Protein AF-A0AAD5T3T6-F1 (afdb_monomer_lite)

InterPro domains:
  IPR001342 Homoserine dehydrogenase, catalytic [PF00742] (4-52)
  IPR011147 Bifunctional aspartokinase/homoserine dehydrogenase, homoserine dehydrogenase domain [PTHR43070] (3-59)

pLDDT: mean 84.94, std 12.43, range [49.59, 98.25]

Secondary structure (DSSP, 8-state):
-----TTSGGGG--TTEEEEEEEETTEEEEEEEEEE---HHHHHHHHHHHHHHHHHHHHHHHHH-TTTT-

Foldseek 3Di:
DDDDDCPDPVVPDDDQKDKDWDADPVRNDTDIDIDRPDDPVVVVVVVVVVVVVVVVVVVVVCVVCVPPPD

Structure (mmCIF, N/CA/C/O backbone):
data_AF-A0AAD5T3T6-F1
#
_entry.id   AF-A0AAD5T3T6-F1
#
loop_
_atom_site.group_PDB
_atom_site.id
_atom_site.type_symbol
_atom_site.label_atom_id
_atom_site.label_alt_id
_atom_site.label_comp_id
_atom_site.label_asym_id
_atom_site.label_entity_id
_atom_site.label_seq_id
_atom_site.pdbx_PDB_ins_code
_atom_site.Cartn_x
_atom_site.Cartn_y
_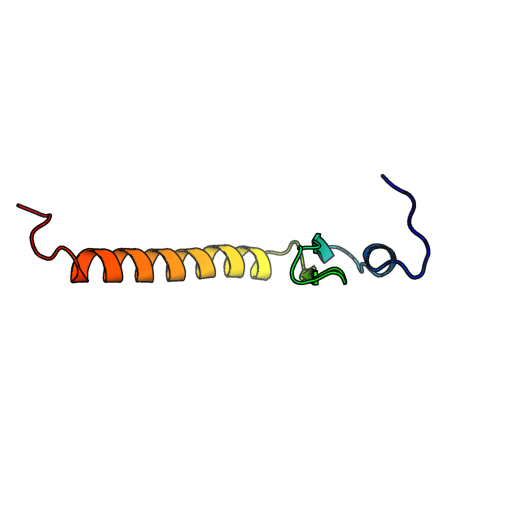atom_site.Cartn_z
_atom_site.o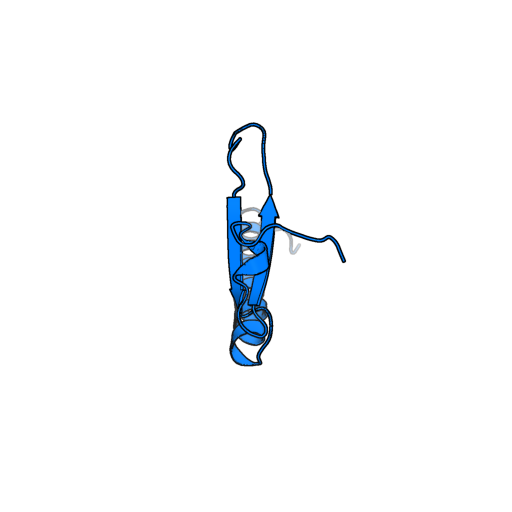ccupancy
_atom_site.B_iso_or_equiv
_atom_site.auth_seq_id
_atom_site.auth_comp_id
_atom_site.auth_asym_id
_atom_site.auth_atom_id
_atom_site.pdbx_PDB_model_num
ATOM 1 N N . MET A 1 1 ? 8.147 14.238 -18.931 1.00 49.59 1 MET A N 1
ATOM 2 C CA . MET A 1 1 ? 8.517 13.016 -18.183 1.00 49.59 1 MET A CA 1
ATOM 3 C C . MET A 1 1 ? 10.027 12.865 -18.230 1.00 49.59 1 MET A C 1
ATOM 5 O O . MET A 1 1 ? 10.590 13.054 -19.301 1.00 49.59 1 MET A O 1
ATOM 9 N N . GLY A 1 2 ? 10.676 12.629 -17.087 1.00 64.81 2 GLY A N 1
ATOM 10 C CA . GLY A 1 2 ? 12.133 12.475 -17.016 1.00 64.81 2 GLY A CA 1
ATOM 11 C C . GLY A 1 2 ? 12.600 11.225 -17.763 1.00 64.81 2 GLY A C 1
ATOM 12 O O . GLY A 1 2 ? 11.900 10.215 -17.764 1.00 64.81 2 GLY A O 1
ATOM 13 N N . LYS A 1 3 ? 13.755 11.304 -18.429 1.00 67.44 3 LYS A N 1
ATOM 14 C CA . LYS A 1 3 ? 14.424 10.126 -18.993 1.00 67.44 3 LYS A CA 1
ATOM 15 C C . LYS A 1 3 ? 15.182 9.422 -17.870 1.00 67.44 3 LYS A C 1
ATOM 17 O O . LYS A 1 3 ? 15.889 10.081 -17.115 1.00 67.44 3 LYS A O 1
ATOM 22 N N . TYR A 1 4 ? 15.029 8.107 -17.789 1.00 77.69 4 TYR A N 1
ATOM 23 C CA . TYR A 1 4 ? 15.736 7.250 -16.843 1.00 77.69 4 TYR A CA 1
ATOM 24 C C . TYR A 1 4 ? 16.569 6.225 -17.614 1.00 77.69 4 TYR A C 1
ATOM 26 O O . TYR A 1 4 ? 16.151 5.782 -18.685 1.00 77.69 4 TYR A O 1
ATOM 34 N N . ASP A 1 5 ? 17.722 5.843 -17.067 1.00 77.81 5 ASP A N 1
ATOM 35 C CA . ASP A 1 5 ? 18.520 4.737 -17.600 1.00 77.81 5 ASP A CA 1
ATOM 36 C C . ASP A 1 5 ? 17.768 3.405 -17.486 1.00 77.81 5 ASP A C 1
ATOM 38 O O . ASP A 1 5 ? 16.919 3.224 -16.613 1.00 77.81 5 ASP A O 1
ATOM 42 N N . ALA A 1 6 ? 18.102 2.441 -18.346 1.00 73.75 6 ALA A N 1
ATOM 43 C CA . ALA A 1 6 ? 17.418 1.143 -18.399 1.00 73.75 6 ALA A CA 1
ATOM 44 C C . ALA A 1 6 ? 17.541 0.320 -17.099 1.00 73.75 6 ALA A C 1
ATOM 46 O O . ALA A 1 6 ? 16.714 -0.550 -16.839 1.00 73.75 6 ALA A O 1
ATOM 47 N N . SER A 1 7 ? 18.555 0.596 -16.275 1.00 78.38 7 SER A N 1
ATOM 48 C CA . SER A 1 7 ? 18.743 -0.013 -14.952 1.00 78.38 7 SER A CA 1
ATOM 49 C C . SER A 1 7 ? 17.914 0.653 -13.850 1.00 78.38 7 SER A C 1
ATOM 51 O O . SER A 1 7 ? 17.857 0.145 -12.729 1.00 78.38 7 SER A O 1
ATOM 53 N N . HIS A 1 8 ? 17.285 1.796 -14.131 1.00 75.75 8 HIS A N 1
ATOM 54 C CA . HIS A 1 8 ? 16.526 2.536 -13.140 1.00 75.75 8 HIS A CA 1
ATOM 55 C C . HIS A 1 8 ? 15.215 1.796 -12.814 1.00 75.75 8 HIS A C 1
ATOM 57 O O . HIS A 1 8 ? 14.510 1.386 -13.736 1.00 75.75 8 HIS A O 1
ATOM 63 N N . PRO A 1 9 ? 14.801 1.689 -11.538 1.00 71.12 9 PRO A N 1
ATOM 64 C CA . PRO A 1 9 ? 13.582 0.972 -11.138 1.00 71.12 9 PRO A CA 1
ATOM 65 C C . PRO A 1 9 ? 12.287 1.428 -11.830 1.00 71.12 9 PRO A C 1
ATOM 67 O O . PRO A 1 9 ? 11.317 0.687 -11.888 1.00 71.12 9 PRO A O 1
ATOM 70 N N . PHE A 1 10 ? 12.251 2.651 -12.364 1.00 73.38 10 PHE A N 1
ATOM 71 C CA . PHE A 1 10 ? 11.088 3.165 -13.103 1.00 73.38 10 PHE A CA 1
ATOM 72 C C . PHE A 1 10 ? 11.026 2.640 -14.546 1.00 73.38 10 PHE A C 1
ATOM 74 O O . PHE A 1 10 ? 9.970 2.691 -15.168 1.00 73.38 10 PHE A O 1
ATOM 81 N N . ALA A 1 11 ? 12.139 2.134 -15.085 1.00 70.38 11 ALA A N 1
ATOM 82 C CA . ALA A 1 11 ? 12.218 1.570 -16.429 1.00 70.38 11 ALA A CA 1
ATOM 83 C C . ALA A 1 11 ? 11.695 0.120 -16.502 1.00 70.38 11 ALA A C 1
ATOM 85 O O . ALA A 1 11 ? 11.482 -0.391 -17.597 1.00 70.38 11 ALA A O 1
ATOM 86 N N . SER A 1 12 ? 11.461 -0.539 -15.358 1.00 68.19 12 SER A N 1
ATOM 87 C CA . SER A 1 12 ? 10.963 -1.921 -15.276 1.00 68.19 12 SER A CA 1
ATOM 88 C C . SER A 1 12 ? 9.455 -2.036 -15.004 1.00 68.19 12 SER A C 1
ATOM 90 O O . SER A 1 12 ? 8.961 -3.143 -14.769 1.00 68.19 12 SER A O 1
ATOM 92 N N . LEU A 1 13 ? 8.709 -0.923 -15.037 1.00 64.75 13 LEU A N 1
ATOM 93 C CA . LEU A 1 13 ? 7.256 -0.928 -14.841 1.00 64.75 13 LEU A CA 1
ATOM 94 C C . LEU A 1 13 ? 6.561 -1.739 -15.942 1.00 64.75 13 LEU A C 1
ATOM 96 O O . LEU A 1 13 ? 6.783 -1.514 -17.133 1.00 64.75 13 LEU A O 1
ATOM 100 N N . LYS A 1 14 ? 5.683 -2.667 -15.551 1.00 66.19 14 LYS A N 1
ATOM 101 C CA . LYS A 1 14 ? 4.835 -3.422 -16.479 1.00 66.19 14 LYS A CA 1
ATOM 102 C C . LYS A 1 14 ? 3.402 -2.892 -16.392 1.00 66.19 14 LYS A C 1
ATOM 104 O O . LYS A 1 14 ? 2.813 -2.871 -15.319 1.00 66.19 14 LYS A O 1
ATOM 109 N N . GLY A 1 15 ? 2.813 -2.500 -17.522 1.00 69.62 15 GLY A N 1
ATOM 110 C CA . GLY A 1 15 ? 1.387 -2.148 -17.599 1.00 69.62 15 GLY A CA 1
ATOM 111 C C . GLY A 1 15 ? 0.982 -0.964 -16.706 1.00 69.62 15 GLY A C 1
ATOM 112 O O . GLY A 1 15 ? 1.499 0.135 -16.875 1.00 69.62 15 GLY A O 1
ATOM 113 N N . SER A 1 16 ? 0.030 -1.187 -15.792 1.00 68.94 16 SER A N 1
ATOM 114 C CA . SER A 1 16 ? -0.555 -0.187 -14.878 1.00 68.94 16 SER A CA 1
ATOM 115 C C . SER A 1 16 ? 0.052 -0.206 -13.468 1.00 68.94 16 SER A C 1
ATOM 117 O O . SER A 1 16 ? -0.627 0.126 -12.491 1.00 68.94 16 SER A O 1
ATOM 119 N N . ASP A 1 17 ? 1.292 -0.672 -13.333 1.00 81.38 17 ASP A N 1
ATOM 120 C CA . ASP A 1 17 ? 2.005 -0.631 -12.060 1.00 81.38 17 ASP A CA 1
ATOM 121 C C . ASP A 1 17 ? 2.332 0.812 -11.661 1.00 81.38 17 ASP A C 1
ATOM 123 O O . ASP A 1 17 ? 2.859 1.595 -12.454 1.00 81.38 17 ASP A O 1
ATOM 127 N N . ASN A 1 18 ? 2.071 1.140 -10.398 1.00 85.44 18 ASN A N 1
ATOM 128 C CA . ASN A 1 18 ? 2.561 2.361 -9.773 1.00 85.44 18 ASN A CA 1
ATOM 129 C C . ASN A 1 18 ? 3.870 2.060 -9.040 1.00 85.44 18 ASN A C 1
ATOM 131 O O . ASN A 1 18 ? 4.036 0.993 -8.445 1.00 85.44 18 ASN A O 1
ATOM 135 N N . ILE A 1 19 ? 4.778 3.035 -9.032 1.00 89.62 19 ILE A N 1
ATOM 136 C CA . ILE A 1 19 ? 6.030 2.983 -8.278 1.00 89.62 19 ILE A CA 1
ATOM 137 C C . ILE A 1 19 ? 6.247 4.289 -7.522 1.00 89.62 19 ILE A C 1
ATOM 139 O O . ILE A 1 19 ? 6.052 5.381 -8.056 1.00 89.62 19 ILE A O 1
ATOM 143 N N . ILE A 1 20 ? 6.660 4.169 -6.266 1.00 90.38 20 ILE A N 1
ATOM 144 C CA .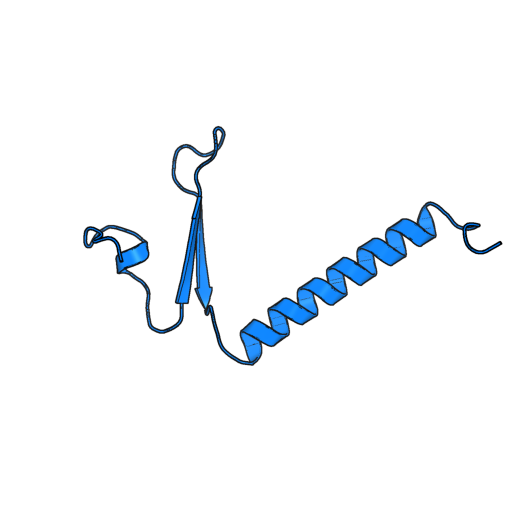 ILE A 1 20 ? 7.061 5.283 -5.412 1.00 90.38 20 ILE A CA 1
ATOM 145 C C . ILE A 1 20 ? 8.426 4.929 -4.837 1.00 90.38 20 ILE A C 1
ATOM 147 O O . ILE A 1 20 ? 8.578 3.908 -4.171 1.00 90.38 20 ILE A O 1
ATOM 151 N N . ALA A 1 21 ? 9.417 5.778 -5.088 1.00 92.25 21 ALA A N 1
ATOM 152 C CA . ALA A 1 21 ? 10.742 5.662 -4.498 1.00 92.25 21 ALA A CA 1
ATOM 153 C C . ALA A 1 21 ? 10.997 6.871 -3.598 1.00 92.25 21 ALA A C 1
ATOM 155 O O . ALA A 1 21 ? 10.823 8.010 -4.033 1.00 92.25 21 ALA A O 1
ATOM 156 N N . PHE A 1 22 ? 11.406 6.637 -2.353 1.00 93.81 22 PHE A N 1
ATOM 157 C CA . PHE A 1 22 ? 11.756 7.708 -1.421 1.00 93.81 22 PHE A CA 1
ATOM 158 C C . PHE A 1 22 ? 13.006 7.356 -0.615 1.00 93.81 22 PHE A C 1
ATOM 160 O O . PHE A 1 22 ? 13.240 6.207 -0.241 1.00 93.81 22 PHE A O 1
ATOM 167 N N . THR A 1 23 ? 13.826 8.366 -0.346 1.00 94.81 23 THR A N 1
ATOM 168 C CA . THR A 1 23 ? 15.039 8.266 0.471 1.00 94.81 23 THR A CA 1
ATOM 169 C C . THR A 1 23 ? 14.822 8.986 1.793 1.00 94.81 23 THR A C 1
ATOM 171 O O . THR A 1 23 ? 14.065 9.952 1.891 1.00 94.81 23 THR A O 1
ATOM 174 N N . THR A 1 24 ? 15.478 8.513 2.848 1.00 94.31 24 THR A N 1
ATOM 175 C CA . THR A 1 24 ? 15.437 9.179 4.157 1.00 94.31 24 THR A CA 1
ATOM 176 C C . THR A 1 24 ? 16.839 9.214 4.748 1.00 94.31 24 THR A C 1
ATOM 178 O O . THR A 1 24 ? 17.702 8.444 4.340 1.00 94.31 24 THR A O 1
ATOM 181 N N . LYS A 1 25 ? 17.071 10.030 5.784 1.00 95.94 25 LYS A N 1
ATOM 182 C CA . LYS A 1 25 ? 18.360 10.025 6.505 1.00 95.94 25 LYS A CA 1
ATOM 183 C C . LYS A 1 25 ? 18.756 8.634 7.021 1.00 95.94 25 LYS A C 1
ATOM 185 O O . LYS A 1 25 ? 19.937 8.349 7.157 1.00 95.94 25 LYS A O 1
ATOM 190 N N . ARG A 1 26 ? 17.771 7.780 7.325 1.00 95.44 26 ARG A N 1
ATOM 191 C CA . ARG A 1 26 ? 17.985 6.416 7.827 1.00 95.44 26 ARG A CA 1
ATOM 192 C C . ARG A 1 26 ? 18.141 5.384 6.704 1.00 95.44 26 ARG A C 1
ATOM 194 O O . ARG A 1 26 ? 18.722 4.332 6.938 1.00 95.44 26 ARG A O 1
ATOM 201 N N . PHE A 1 27 ? 17.647 5.691 5.507 1.00 93.00 27 PHE A N 1
ATOM 202 C CA . PHE A 1 27 ? 17.694 4.824 4.332 1.00 93.00 27 PHE A CA 1
ATOM 203 C C . PHE A 1 27 ? 18.348 5.585 3.171 1.00 93.00 27 PHE A C 1
ATOM 205 O O . PHE A 1 27 ? 17.638 6.213 2.378 1.00 93.00 27 PHE A O 1
ATOM 212 N N . PRO A 1 28 ? 19.697 5.581 3.104 1.00 89.75 28 PRO A N 1
ATOM 213 C CA . PRO A 1 28 ? 20.439 6.255 2.039 1.00 89.75 28 PRO A CA 1
ATOM 214 C C . PRO A 1 28 ? 20.232 5.584 0.674 1.00 89.75 28 PRO A C 1
ATOM 216 O O . PRO A 1 28 ? 20.256 6.264 -0.347 1.00 89.75 28 PRO A O 1
ATOM 219 N N . ASN A 1 29 ? 19.954 4.277 0.656 1.00 92.38 29 ASN A N 1
ATOM 220 C CA . ASN A 1 29 ? 19.448 3.590 -0.530 1.00 92.38 29 ASN A CA 1
ATOM 221 C C . ASN A 1 29 ? 17.922 3.796 -0.625 1.00 92.38 29 ASN A C 1
ATOM 223 O O . ASN A 1 29 ? 17.246 3.624 0.396 1.00 92.38 29 ASN A O 1
ATOM 227 N N . PRO A 1 30 ? 17.363 4.144 -1.804 1.00 91.31 30 PRO A N 1
ATOM 228 C CA . PRO A 1 30 ? 15.932 4.397 -1.954 1.00 91.31 30 PRO A CA 1
ATOM 229 C C . PRO A 1 30 ? 15.073 3.206 -1.530 1.00 91.31 30 PRO A C 1
ATOM 231 O O . PRO A 1 30 ? 15.280 2.081 -1.985 1.00 91.31 30 PRO A O 1
ATOM 234 N N . LEU A 1 31 ? 14.066 3.474 -0.700 1.00 94.25 31 LEU A N 1
ATOM 235 C CA . LEU A 1 31 ? 12.986 2.530 -0.452 1.00 94.25 31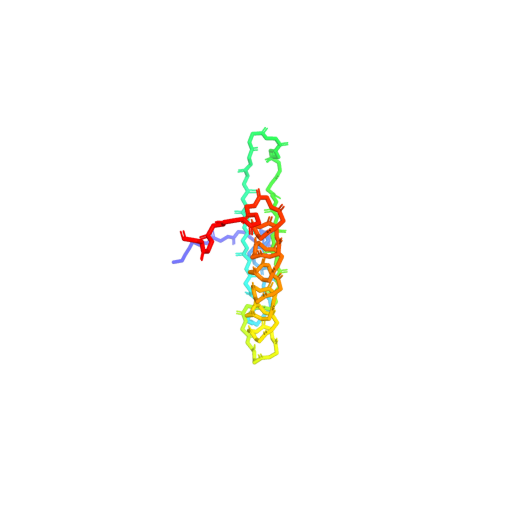 LEU A CA 1
ATOM 236 C C . LEU A 1 31 ? 12.002 2.622 -1.612 1.00 94.25 31 LEU A C 1
ATOM 238 O O . LEU A 1 31 ? 11.491 3.702 -1.911 1.00 94.25 31 LEU A O 1
ATOM 242 N N . ILE A 1 32 ? 11.758 1.489 -2.264 1.00 91.88 32 ILE A N 1
ATOM 243 C CA . ILE A 1 32 ? 10.899 1.388 -3.441 1.00 91.88 32 ILE A CA 1
ATOM 244 C C . ILE A 1 32 ? 9.645 0.609 -3.062 1.00 91.88 32 ILE A C 1
ATOM 246 O O . ILE A 1 32 ? 9.724 -0.521 -2.582 1.00 91.88 32 ILE A O 1
ATOM 250 N N . VAL A 1 33 ? 8.488 1.214 -3.308 1.00 91.50 33 VAL A N 1
ATOM 251 C CA . VAL A 1 33 ? 7.174 0.578 -3.224 1.00 91.50 33 VAL A CA 1
ATOM 252 C C . VAL A 1 33 ? 6.627 0.485 -4.641 1.00 91.50 33 VAL A C 1
ATOM 254 O O . VAL A 1 33 ? 6.436 1.510 -5.291 1.00 91.50 33 VAL A O 1
ATOM 257 N N . GLN A 1 34 ? 6.388 -0.734 -5.120 1.00 89.94 34 GLN A N 1
ATOM 258 C CA . GLN A 1 34 ? 5.848 -1.004 -6.451 1.00 89.94 34 GLN A CA 1
ATOM 259 C C . GLN A 1 34 ? 4.703 -2.014 -6.365 1.00 89.94 34 GLN A C 1
ATOM 261 O O . GLN A 1 34 ? 4.742 -2.937 -5.550 1.00 89.94 34 GLN A O 1
ATOM 266 N N . GLY A 1 35 ? 3.704 -1.856 -7.228 1.00 87.94 35 GLY A N 1
ATOM 267 C CA . GLY A 1 35 ? 2.642 -2.836 -7.432 1.00 87.94 35 GLY A CA 1
ATOM 268 C C . GLY A 1 35 ? 1.529 -2.292 -8.319 1.00 87.94 35 GLY A C 1
ATOM 269 O O . GLY A 1 35 ? 1.589 -1.147 -8.768 1.00 87.94 35 GLY A O 1
ATOM 270 N N . ALA A 1 36 ? 0.492 -3.102 -8.531 1.00 88.06 36 ALA A N 1
ATOM 271 C CA . ALA A 1 36 ? -0.653 -2.724 -9.349 1.00 88.06 36 ALA A CA 1
ATOM 272 C C . ALA A 1 36 ? -1.302 -1.429 -8.827 1.00 88.06 36 ALA A C 1
ATOM 274 O O . ALA A 1 36 ? -1.815 -1.371 -7.708 1.00 88.06 36 ALA A O 1
ATOM 275 N N . GLY A 1 37 ? -1.264 -0.385 -9.654 1.00 83.25 37 GLY A N 1
ATOM 276 C CA . GLY A 1 37 ? -1.731 0.955 -9.313 1.00 83.25 37 GLY A CA 1
ATOM 277 C C . GLY A 1 37 ? -3.205 1.218 -9.603 1.00 83.25 37 GLY A C 1
ATOM 278 O O . GLY A 1 37 ? -3.760 2.214 -9.143 1.00 83.25 37 GLY A O 1
ATOM 279 N N . ALA A 1 38 ? -3.831 0.335 -10.379 1.00 83.44 38 ALA A N 1
ATOM 280 C CA . ALA A 1 38 ? -5.208 0.445 -10.830 1.00 83.44 38 ALA A CA 1
ATOM 281 C C . ALA A 1 38 ? -5.834 -0.944 -11.017 1.00 83.44 38 ALA A C 1
ATOM 283 O O . ALA A 1 38 ? -5.137 -1.935 -11.233 1.00 83.44 38 ALA A O 1
ATOM 284 N N . GLY A 1 39 ? -7.164 -0.998 -10.942 1.00 87.62 39 GLY A N 1
ATOM 285 C CA . GLY A 1 39 ? -7.961 -2.216 -11.086 1.00 87.62 39 GLY A CA 1
ATOM 286 C C . GLY A 1 39 ? -8.967 -2.361 -9.947 1.00 87.62 39 GLY A C 1
ATOM 287 O O . GLY A 1 39 ? -8.661 -2.061 -8.796 1.00 87.62 39 GLY A O 1
ATOM 288 N N . ALA A 1 40 ? -10.173 -2.841 -10.256 1.00 91.88 40 ALA A N 1
ATOM 289 C CA . ALA A 1 40 ? -11.286 -2.861 -9.302 1.00 91.88 40 ALA A CA 1
ATOM 290 C C . ALA A 1 40 ? -10.929 -3.547 -7.969 1.00 91.88 40 ALA A C 1
ATOM 292 O O . ALA A 1 40 ? -11.210 -3.006 -6.902 1.00 91.88 40 ALA A O 1
ATOM 293 N N . ALA A 1 41 ? -10.247 -4.697 -8.022 1.00 93.00 41 ALA A N 1
ATOM 294 C CA . ALA A 1 41 ? -9.848 -5.441 -6.828 1.00 93.00 41 ALA A CA 1
ATOM 295 C C . ALA A 1 41 ? -8.800 -4.700 -5.975 1.00 93.00 41 ALA A C 1
ATOM 297 O O . ALA A 1 41 ? -8.942 -4.639 -4.755 1.00 93.00 41 ALA A O 1
ATOM 298 N N . VAL A 1 42 ? -7.774 -4.104 -6.596 1.00 90.06 42 VAL A N 1
ATOM 299 C CA . VAL A 1 42 ? -6.707 -3.394 -5.864 1.00 90.06 42 VAL A CA 1
ATOM 300 C C . VAL A 1 42 ? -7.204 -2.074 -5.279 1.00 90.06 42 VAL A C 1
ATOM 302 O O . VAL A 1 42 ? -6.859 -1.731 -4.149 1.00 90.06 42 VAL A O 1
ATOM 305 N N . THR A 1 43 ? -8.098 -1.378 -5.985 1.00 92.25 43 THR A N 1
ATOM 306 C CA . THR A 1 43 ? -8.760 -0.177 -5.466 1.00 92.25 43 THR A CA 1
ATOM 307 C C . THR A 1 43 ? -9.691 -0.517 -4.299 1.00 92.25 43 THR A C 1
ATOM 309 O O . THR A 1 43 ? -9.620 0.137 -3.258 1.00 92.25 43 THR A O 1
ATOM 312 N N . ALA A 1 44 ? -10.513 -1.568 -4.417 1.00 96.06 44 ALA A N 1
ATOM 313 C CA . ALA A 1 44 ? -11.390 -2.014 -3.330 1.00 96.06 44 ALA A CA 1
ATOM 314 C C . ALA A 1 44 ? -10.595 -2.448 -2.088 1.00 96.06 44 ALA A C 1
ATOM 316 O O . ALA A 1 44 ? -10.972 -2.114 -0.964 1.00 96.06 44 ALA A O 1
ATOM 317 N N . PHE A 1 45 ? -9.465 -3.133 -2.282 1.00 95.50 45 PHE A N 1
ATOM 318 C CA . PHE A 1 45 ? -8.560 -3.502 -1.196 1.00 95.50 45 PHE A CA 1
ATOM 319 C C . PHE A 1 45 ? -8.000 -2.278 -0.455 1.00 95.50 45 PHE A C 1
ATOM 321 O O . PHE A 1 45 ? -7.945 -2.279 0.779 1.00 95.50 45 PHE A O 1
ATOM 328 N N . GLY A 1 46 ? -7.626 -1.221 -1.187 1.00 94.31 46 GLY A N 1
ATOM 329 C CA . GLY A 1 46 ? -7.180 0.045 -0.601 1.00 94.31 46 GLY A CA 1
ATOM 330 C C . GLY A 1 46 ? -8.241 0.662 0.315 1.00 94.31 46 GLY A C 1
ATOM 331 O O . GLY A 1 46 ? -7.971 0.912 1.489 1.00 94.31 46 GLY A O 1
ATOM 332 N N . VAL A 1 47 ? -9.475 0.798 -0.185 1.00 97.38 47 VAL A N 1
ATOM 333 C CA . VAL A 1 47 ? -10.610 1.335 0.590 1.00 97.38 47 VAL A CA 1
ATOM 334 C C . VAL A 1 47 ? -10.914 0.467 1.814 1.00 97.38 47 VAL A C 1
ATOM 336 O O . VAL A 1 47 ? -11.066 0.979 2.924 1.00 97.38 47 VAL A O 1
ATOM 339 N N . PHE A 1 48 ? -10.964 -0.857 1.648 1.00 97.50 48 PHE A N 1
ATOM 340 C CA . PHE A 1 48 ? -11.234 -1.777 2.754 1.00 97.50 48 PHE A CA 1
ATOM 341 C C . PHE A 1 48 ? -10.165 -1.695 3.853 1.00 97.50 48 PHE A C 1
ATOM 343 O O . PHE A 1 48 ? -10.483 -1.686 5.044 1.00 97.50 48 PHE A O 1
ATOM 350 N N . SER A 1 49 ? -8.895 -1.561 3.467 1.00 97.62 49 SER A N 1
ATOM 351 C CA . SER A 1 49 ? -7.791 -1.373 4.411 1.00 97.62 49 SER A CA 1
ATOM 352 C C . SER A 1 49 ? -7.960 -0.108 5.256 1.00 97.62 49 SER A C 1
ATOM 354 O O . SER A 1 49 ? -7.641 -0.124 6.449 1.00 97.62 49 SER A O 1
ATOM 356 N N . ASP A 1 50 ? -8.490 0.970 4.677 1.00 98.00 50 ASP A N 1
ATOM 357 C CA . ASP A 1 50 ? -8.759 2.211 5.406 1.00 98.00 50 ASP A CA 1
ATOM 358 C C . ASP A 1 50 ? -9.952 2.081 6.357 1.00 98.00 50 ASP A C 1
ATOM 360 O O . ASP A 1 50 ? -9.855 2.524 7.503 1.00 98.00 50 ASP A O 1
ATOM 364 N N . ILE A 1 51 ? -11.012 1.364 5.970 1.00 98.25 51 ILE A N 1
ATOM 365 C CA . ILE A 1 51 ? -12.122 1.022 6.878 1.00 98.25 51 ILE A CA 1
ATOM 366 C C . ILE A 1 51 ? -11.598 0.289 8.123 1.00 98.25 51 ILE A C 1
ATOM 368 O O . ILE A 1 51 ? -11.953 0.637 9.252 1.00 98.25 51 ILE A O 1
ATOM 372 N N . LEU A 1 52 ? -10.702 -0.689 7.949 1.00 98.19 52 LEU A N 1
ATOM 373 C CA . LEU A 1 52 ? -10.104 -1.415 9.076 1.00 98.19 52 LEU A CA 1
ATOM 374 C C . LEU A 1 52 ? -9.256 -0.510 9.982 1.00 98.19 52 LEU A C 1
ATOM 376 O O . LEU A 1 52 ? -9.244 -0.702 11.202 1.00 98.19 52 LEU A O 1
ATOM 380 N N . LYS A 1 53 ? -8.538 0.468 9.416 1.00 97.88 53 LYS A N 1
ATOM 381 C CA . LYS A 1 53 ? -7.780 1.452 10.206 1.00 97.88 53 LYS A CA 1
ATOM 382 C C . LYS A 1 53 ? -8.721 2.348 11.007 1.00 97.88 53 LYS A C 1
ATOM 384 O O . LYS A 1 53 ? -8.485 2.525 12.199 1.00 97.88 53 LYS A O 1
ATOM 389 N N . ILE A 1 54 ? -9.786 2.855 10.384 1.00 97.56 54 ILE A N 1
ATOM 390 C CA . ILE A 1 54 ? -10.786 3.710 11.039 1.00 97.56 54 ILE A CA 1
ATOM 391 C C . ILE A 1 54 ? -11.456 2.955 12.184 1.00 97.56 54 ILE A C 1
ATOM 393 O O . ILE A 1 54 ? -11.498 3.472 13.298 1.00 97.56 54 ILE A O 1
ATOM 397 N N . LYS A 1 55 ? -11.886 1.707 11.953 1.00 97.56 55 LYS A N 1
ATOM 398 C CA . LYS A 1 55 ? -12.440 0.845 13.007 1.00 97.56 55 LYS A CA 1
ATOM 399 C C . LYS A 1 55 ? -11.513 0.792 14.225 1.00 97.56 55 LYS A C 1
ATOM 401 O O . LYS A 1 55 ? -11.953 1.063 15.337 1.00 97.56 55 LYS A O 1
ATOM 406 N N . ARG A 1 56 ? -10.226 0.487 14.015 1.00 96.69 56 ARG A N 1
ATOM 407 C CA . ARG A 1 56 ? -9.248 0.409 15.114 1.00 96.69 56 ARG A CA 1
ATOM 408 C C . ARG A 1 56 ? -9.084 1.737 15.853 1.00 96.69 56 ARG A C 1
ATOM 410 O O . ARG A 1 56 ? -8.932 1.726 17.069 1.00 96.69 56 ARG A O 1
ATOM 417 N N . GLN A 1 57 ? -9.105 2.862 15.140 1.00 95.75 57 GLN A N 1
ATOM 418 C CA . GLN A 1 57 ? -8.991 4.192 15.748 1.00 95.75 57 GLN A CA 1
ATOM 419 C C . GLN A 1 57 ? -10.211 4.530 16.609 1.00 95.75 57 GLN A C 1
ATOM 421 O O . GLN A 1 57 ? -10.051 4.996 17.734 1.00 95.75 57 GLN A O 1
ATOM 426 N N . VAL A 1 58 ? -11.419 4.237 16.122 1.00 94.50 58 VAL A N 1
ATOM 427 C CA . VAL A 1 58 ? -12.661 4.441 16.884 1.00 94.50 58 VAL A CA 1
ATOM 428 C C . VAL A 1 58 ? -12.688 3.551 18.129 1.00 94.50 58 VAL A C 1
ATOM 430 O O . VAL A 1 58 ? -12.976 4.039 19.218 1.00 94.50 58 VAL A O 1
ATOM 433 N N . GLU A 1 59 ? -12.321 2.272 18.003 1.00 94.12 59 GLU A N 1
ATOM 434 C CA . GLU A 1 59 ? -12.219 1.358 19.151 1.00 94.12 59 GLU A CA 1
ATOM 435 C C . GLU A 1 59 ? -11.187 1.838 20.182 1.00 94.12 59 GLU A C 1
ATOM 437 O O . GLU A 1 59 ? -11.429 1.755 21.386 1.00 94.12 59 GLU A O 1
ATOM 442 N N . TYR A 1 60 ? -10.042 2.352 19.727 1.00 93.00 60 TYR A N 1
ATOM 443 C CA . TYR A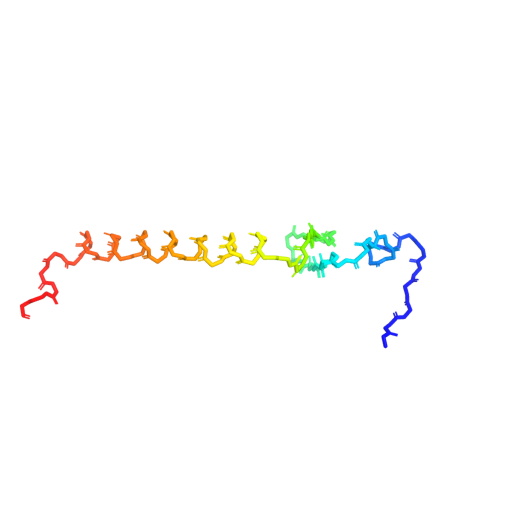 1 60 ? -9.023 2.918 20.607 1.00 93.00 60 TYR A CA 1
ATOM 444 C C . TYR A 1 60 ? -9.533 4.169 21.337 1.00 93.00 60 TYR A C 1
ATOM 446 O O . TYR A 1 60 ? -9.395 4.262 22.556 1.00 93.00 60 TYR A O 1
ATOM 454 N N . ALA A 1 61 ? -10.183 5.090 20.622 1.00 89.94 61 ALA A N 1
ATOM 455 C CA . ALA A 1 61 ? -10.757 6.301 21.203 1.00 89.94 61 ALA A CA 1
ATOM 456 C C . ALA A 1 61 ? -11.846 5.984 22.243 1.00 89.94 61 ALA A C 1
ATOM 458 O O . ALA A 1 61 ? -11.825 6.538 23.342 1.00 89.94 61 ALA A O 1
ATOM 459 N N . ALA A 1 62 ? -12.739 5.036 21.941 1.00 88.06 62 ALA A N 1
ATOM 460 C CA . ALA A 1 62 ? -13.790 4.598 22.859 1.00 88.06 62 ALA A CA 1
ATOM 461 C C . ALA A 1 62 ? -13.227 3.955 24.140 1.00 88.06 62 ALA A C 1
ATOM 463 O O . ALA A 1 62 ? -13.783 4.136 25.221 1.00 88.06 62 ALA A O 1
ATOM 464 N N . ARG A 1 63 ? -12.098 3.235 24.043 1.00 88.75 63 ARG A N 1
ATOM 465 C CA . ARG A 1 63 ? -11.412 2.659 25.213 1.00 88.75 63 ARG A CA 1
ATOM 466 C C . ARG A 1 63 ? -10.755 3.712 26.102 1.00 88.75 63 ARG A C 1
ATOM 468 O O . ARG A 1 63 ? -1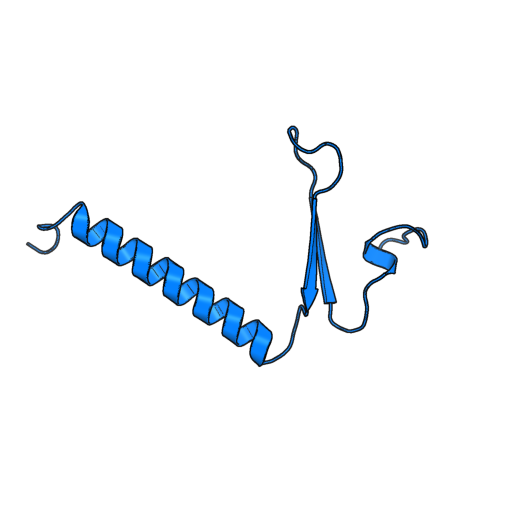0.713 3.520 27.312 1.00 88.75 63 ARG A O 1
ATOM 475 N N . LEU A 1 64 ? -10.225 4.788 25.523 1.00 85.75 64 LEU A N 1
ATOM 476 C CA . LEU A 1 64 ? -9.564 5.850 26.289 1.00 85.75 64 LEU A CA 1
ATOM 477 C C . LEU A 1 64 ? -10.541 6.856 26.905 1.00 85.75 64 LEU A C 1
ATOM 479 O O . LEU A 1 64 ? -10.228 7.449 27.937 1.00 85.75 64 LEU A O 1
ATOM 483 N N . HIS A 1 65 ? -11.712 7.051 26.297 1.00 80.25 65 HIS A N 1
ATOM 484 C CA . HIS A 1 65 ? -12.690 8.048 26.734 1.00 80.25 65 HIS A CA 1
ATOM 485 C C . HIS A 1 65 ? -14.098 7.445 26.873 1.00 80.25 65 HIS A C 1
ATOM 487 O O . HIS A 1 65 ? -14.999 7.804 26.114 1.00 80.25 65 HIS A O 1
ATOM 493 N N . PRO A 1 66 ? -14.325 6.565 27.868 1.00 69.69 66 PRO A N 1
ATOM 494 C CA . PRO A 1 66 ? -15.600 5.859 28.035 1.00 69.69 66 PRO A CA 1
ATOM 495 C C . PRO A 1 66 ? -16.797 6.781 28.334 1.00 69.69 66 PRO A C 1
ATOM 497 O O . PRO A 1 66 ? -17.936 6.368 28.152 1.00 69.69 66 PRO A O 1
ATOM 500 N N . ASN A 1 67 ? -16.548 8.031 28.748 1.00 68.25 67 ASN A N 1
ATOM 501 C CA . ASN A 1 67 ? -17.574 8.999 29.153 1.00 68.25 67 ASN A CA 1
ATOM 502 C C . ASN A 1 67 ? -17.726 10.191 28.186 1.00 68.25 67 ASN A C 1
ATOM 504 O O . ASN A 1 67 ? -18.393 11.157 28.528 1.00 68.25 67 ASN A O 1
ATOM 508 N N . ALA A 1 68 ? -17.135 10.168 26.984 1.00 62.31 68 ALA A N 1
ATOM 509 C CA . ALA A 1 68 ? -17.208 11.297 26.035 1.00 62.31 68 ALA A CA 1
ATOM 510 C C . ALA A 1 68 ? -18.594 11.501 25.375 1.00 62.31 68 ALA A C 1
ATOM 512 O O . ALA A 1 68 ? -18.734 12.314 24.464 1.00 62.31 68 ALA A O 1
ATOM 513 N N . HIS A 1 69 ? -19.607 10.754 25.820 1.00 58.25 69 HIS A N 1
ATOM 514 C CA . HIS A 1 69 ? -20.984 10.801 25.327 1.00 58.25 69 HIS A CA 1
ATOM 515 C C . HIS A 1 69 ? -21.986 11.380 26.347 1.00 58.25 69 HIS A C 1
ATOM 517 O O . HIS A 1 69 ? -23.188 11.230 26.136 1.00 58.25 69 HIS A O 1
ATOM 523 N N . SER A 1 70 ? -21.521 12.017 27.433 1.00 51.75 70 SER A N 1
ATOM 524 C CA . SER A 1 70 ? -22.369 12.806 28.347 1.00 51.75 70 SER A CA 1
ATOM 525 C C . SER A 1 70 ? -22.446 14.272 27.945 1.00 51.75 70 SER A C 1
ATOM 527 O O . SER A 1 70 ? -21.348 14.856 27.783 1.00 51.75 70 SER A O 1
#

Sequence (70 aa):
MGKYDASHPFASLKGSDNIIAFTTKRFPNPLIVQGAGAGAAVTAFGVFSDILKIKRQVEYAARLHPNAHS

Radius of gyration: 19.32 Å; chains: 1; bounding box: 43×18×48 Å

Organism: NCBI:txid109957